Protein AF-A0A933MNB0-F1 (afdb_monomer_lite)

Foldseek 3Di:
DDDPPDPPDDDPVVVVVVVVVCVVCVPVCPAPVAHPVRVLQVLQVVCVVCVVVADQQGKDKDWQLQPVVDVSSVVSVVVLVPDPQWDWDWDPPDVRIMIIIGGHDD

Radius of gyration: 18.45 Å; chains: 1; bounding box: 43×22×48 Å

Secondary structure (DSSP, 8-state):
-----------HHHHHHHHHHHHHHTT---S-SS-HHHHHHHHHHHHHHHHTTSPTT-EEEEE-TT-TTSHHHHHHHHHHHT-TTEEEEEE-SSTT-EEEEEE---

Sequence (106 aa):
MPATTLSTAAHPKLDAKVEQFLESNRHRWNAWNVPFEDGKILYGLYFKDLDTKVAVGGCFTAHNTLRIYAQEVKDFLVYVKSKPNYRTRIEQGSGEGISISCKTAP

pLDDT: mean 84.76, std 14.5, range [40.62, 98.19]

Structure (mmCIF, N/CA/C/O backbone):
data_AF-A0A933MNB0-F1
#
_entry.id   AF-A0A933MNB0-F1
#
loop_
_atom_site.group_PDB
_atom_site.id
_atom_site.type_symbol
_atom_site.label_atom_id
_atom_site.label_alt_id
_atom_site.label_comp_id
_atom_site.label_asym_id
_atom_site.label_entity_id
_atom_site.label_seq_id
_atom_site.pdbx_PDB_ins_code
_atom_site.Cartn_x
_atom_site.Cartn_y
_atom_site.Cartn_z
_atom_site.occupancy
_atom_site.B_iso_or_equiv
_atom_site.auth_seq_id
_atom_site.auth_comp_id
_atom_site.auth_asym_id
_atom_site.auth_atom_id
_atom_site.pdbx_PDB_model_num
ATOM 1 N N . MET A 1 1 ? -29.100 9.514 -5.050 1.00 40.62 1 MET A N 1
ATOM 2 C CA . MET A 1 1 ? -28.756 9.561 -6.488 1.00 40.62 1 MET A CA 1
ATOM 3 C C . MET A 1 1 ? -28.746 8.129 -6.998 1.00 40.62 1 MET A C 1
ATOM 5 O O . MET A 1 1 ? -28.111 7.319 -6.330 1.00 40.62 1 MET A O 1
ATOM 9 N N . PRO A 1 2 ? -29.477 7.764 -8.064 1.00 46.28 2 PRO A N 1
ATOM 10 C CA . PRO A 1 2 ? -29.422 6.402 -8.574 1.00 46.28 2 PRO A CA 1
ATOM 11 C C . PRO A 1 2 ? -28.122 6.217 -9.364 1.00 46.28 2 PRO A C 1
ATOM 13 O O . PRO A 1 2 ? -27.760 7.065 -10.177 1.00 46.28 2 PRO A O 1
ATOM 16 N N . ALA A 1 3 ? -27.403 5.130 -9.089 1.00 46.88 3 ALA A N 1
ATOM 17 C CA . ALA A 1 3 ? -26.281 4.706 -9.909 1.00 46.88 3 ALA A CA 1
ATOM 18 C C . ALA A 1 3 ? -26.832 4.231 -11.258 1.00 46.88 3 ALA A C 1
ATOM 20 O O . ALA A 1 3 ? -27.616 3.284 -11.311 1.00 46.88 3 ALA A O 1
ATOM 21 N N . THR A 1 4 ? -26.448 4.908 -12.338 1.00 45.88 4 THR A N 1
ATOM 22 C CA . THR A 1 4 ? -26.719 4.469 -13.706 1.00 45.88 4 THR A CA 1
ATOM 23 C C . THR A 1 4 ? -26.062 3.108 -13.914 1.00 45.88 4 THR A C 1
ATOM 25 O O . THR A 1 4 ? -24.838 3.001 -13.967 1.00 45.88 4 THR A O 1
ATOM 28 N N . THR A 1 5 ? -26.864 2.054 -14.015 1.00 48.06 5 THR A N 1
ATOM 29 C CA . THR A 1 5 ? -26.410 0.742 -14.469 1.00 48.06 5 THR A CA 1
ATOM 30 C C . THR A 1 5 ? -26.019 0.853 -15.940 1.00 48.06 5 THR A C 1
ATOM 32 O O . THR A 1 5 ? -26.869 1.004 -16.816 1.00 48.06 5 THR A O 1
ATOM 35 N N . LEU A 1 6 ? -24.717 0.794 -16.225 1.00 47.31 6 LEU A N 1
ATOM 36 C CA . LEU A 1 6 ? -24.234 0.550 -17.580 1.00 47.31 6 LEU A CA 1
ATOM 37 C C . LEU A 1 6 ? -24.684 -0.859 -17.979 1.00 47.31 6 LEU A C 1
ATOM 39 O O . LEU A 1 6 ? -24.201 -1.855 -17.445 1.00 47.31 6 LEU A O 1
ATOM 43 N N . SER A 1 7 ? -25.652 -0.939 -18.888 1.00 51.75 7 SER A N 1
ATOM 44 C CA . SER A 1 7 ? -25.988 -2.186 -19.564 1.00 51.75 7 SER A CA 1
ATOM 45 C C . SER A 1 7 ? -24.869 -2.492 -20.557 1.00 51.75 7 SER A C 1
ATOM 47 O O . SER A 1 7 ? -24.781 -1.873 -21.617 1.00 51.75 7 SER A O 1
ATOM 49 N N . THR A 1 8 ? -23.975 -3.411 -20.202 1.00 57.88 8 THR A N 1
ATOM 50 C CA . THR A 1 8 ? -22.965 -3.921 -21.132 1.00 57.88 8 THR A CA 1
ATOM 51 C C . THR A 1 8 ? -23.655 -4.894 -22.083 1.00 57.88 8 THR A C 1
ATOM 53 O O . THR A 1 8 ? -23.784 -6.082 -21.795 1.00 57.88 8 THR A O 1
ATOM 56 N N . ALA A 1 9 ? -24.161 -4.399 -23.210 1.00 64.81 9 ALA A N 1
ATOM 57 C CA . ALA A 1 9 ? -24.554 -5.284 -24.297 1.00 64.81 9 ALA A CA 1
ATOM 58 C C . ALA A 1 9 ? -23.309 -6.071 -24.746 1.00 64.81 9 ALA A C 1
ATOM 60 O O . ALA A 1 9 ? -22.287 -5.471 -25.070 1.00 64.81 9 ALA A O 1
ATOM 61 N N . ALA A 1 10 ? -23.380 -7.405 -24.748 1.00 71.88 10 ALA A N 1
ATOM 62 C CA . ALA A 1 10 ? -22.280 -8.251 -25.207 1.00 71.88 10 ALA A CA 1
ATOM 63 C C . ALA A 1 10 ? -21.962 -7.931 -26.676 1.00 71.88 10 ALA A C 1
ATOM 65 O O . ALA A 1 10 ? -22.862 -7.897 -27.524 1.00 71.88 10 ALA A O 1
ATOM 66 N N . HIS A 1 11 ? -20.697 -7.654 -26.987 1.00 81.56 11 HIS A N 1
ATOM 67 C CA . HIS A 1 11 ? -20.250 -7.280 -28.327 1.00 81.56 11 HIS A CA 1
ATOM 68 C C . HIS A 1 11 ? -19.181 -8.273 -28.780 1.00 81.56 11 HIS A C 1
ATOM 70 O O . HIS A 1 11 ? -18.007 -7.924 -28.864 1.00 81.56 11 HIS A O 1
ATOM 76 N N . PRO A 1 12 ? -19.573 -9.506 -29.151 1.00 86.12 12 PRO A N 1
ATOM 77 C CA . PRO A 1 12 ? -18.644 -10.630 -29.294 1.00 86.12 12 PRO A CA 1
ATOM 78 C C . PRO A 1 12 ? -17.524 -10.382 -30.313 1.00 86.12 12 PRO A C 1
ATOM 80 O O . PRO A 1 12 ? -16.412 -10.871 -30.156 1.00 86.12 12 PRO A O 1
ATOM 83 N N . LYS A 1 13 ? -17.786 -9.582 -31.356 1.00 90.50 13 LYS A N 1
ATOM 84 C CA . LYS A 1 13 ? -16.757 -9.188 -32.333 1.00 90.50 13 LYS A CA 1
ATOM 85 C C . LYS A 1 13 ? -15.750 -8.186 -31.765 1.00 90.50 13 LYS A C 1
ATOM 87 O O . LYS A 1 13 ? -14.579 -8.233 -32.128 1.00 90.50 13 LYS A O 1
ATOM 92 N N . LEU A 1 14 ? -16.213 -7.257 -30.930 1.00 89.62 14 LEU A N 1
ATOM 93 C CA . LEU A 1 14 ? -15.346 -6.299 -30.253 1.00 89.62 14 LEU A CA 1
ATOM 94 C C . LEU A 1 14 ? -14.519 -7.017 -29.185 1.00 89.62 14 LEU A C 1
ATOM 96 O O . LEU A 1 14 ? -13.309 -6.828 -29.153 1.00 89.62 14 LEU A O 1
ATOM 100 N N . ASP A 1 15 ? -15.150 -7.892 -28.405 1.00 87.69 15 ASP A N 1
ATOM 101 C CA . ASP A 1 15 ? -14.497 -8.676 -27.356 1.00 87.69 15 ASP A CA 1
ATOM 102 C C . ASP A 1 15 ? -13.391 -9.566 -27.939 1.00 87.69 15 ASP A C 1
ATOM 104 O O . ASP A 1 15 ? -12.252 -9.490 -27.489 1.00 87.69 15 ASP A O 1
ATOM 108 N N . ALA A 1 16 ? -13.666 -10.291 -29.032 1.00 93.69 16 ALA A N 1
ATOM 109 C CA . ALA A 1 16 ? -12.655 -11.098 -29.723 1.00 93.69 16 ALA A CA 1
ATOM 110 C C . ALA A 1 16 ? -11.479 -10.257 -30.258 1.00 93.69 16 ALA A C 1
ATOM 112 O O . ALA A 1 16 ? -10.325 -10.687 -30.228 1.00 93.69 16 ALA A O 1
ATOM 113 N N . LYS A 1 17 ? -11.751 -9.035 -30.738 1.00 93.81 17 LYS A N 1
ATOM 114 C CA . LYS A 1 17 ? -10.706 -8.111 -31.203 1.00 93.81 17 LYS A CA 1
ATOM 115 C C . LYS A 1 17 ? -9.853 -7.592 -30.042 1.00 93.81 17 LYS A C 1
ATOM 117 O O . LYS A 1 17 ? -8.638 -7.468 -30.193 1.00 93.81 17 LYS A O 1
ATOM 122 N N . VAL A 1 18 ? -10.478 -7.275 -28.908 1.00 89.44 18 VAL A N 1
ATOM 123 C CA . VAL A 1 18 ? -9.781 -6.852 -27.686 1.00 89.44 18 VAL A CA 1
ATOM 124 C C . VAL A 1 18 ? -8.923 -7.996 -27.154 1.00 89.44 18 VAL A C 1
ATOM 126 O O . VAL A 1 18 ? -7.740 -7.789 -26.906 1.00 89.44 18 VAL A O 1
ATOM 129 N N . GLU A 1 19 ? -9.464 -9.208 -27.061 1.00 89.38 19 GLU A N 1
ATOM 130 C CA . GLU A 1 19 ? -8.743 -10.398 -26.602 1.00 89.38 19 GLU A CA 1
ATOM 131 C C . GLU A 1 19 ? -7.521 -10.695 -27.481 1.00 89.38 19 GLU A C 1
ATOM 133 O O . GLU A 1 19 ? -6.405 -10.807 -26.974 1.00 89.38 19 GLU A O 1
ATOM 138 N N . GLN A 1 20 ? -7.688 -10.692 -28.808 1.00 94.94 20 GLN A N 1
ATOM 139 C CA . GLN A 1 20 ? -6.572 -10.876 -29.738 1.00 94.94 20 GLN A CA 1
ATOM 140 C C . GLN A 1 20 ? -5.486 -9.801 -29.566 1.00 94.94 20 GLN A C 1
ATOM 142 O O . GLN A 1 20 ? -4.291 -10.105 -29.649 1.00 94.94 20 GLN A O 1
ATOM 147 N N . PHE A 1 21 ? -5.881 -8.545 -29.329 1.00 90.62 21 PHE A N 1
ATOM 148 C CA . PHE A 1 21 ? -4.946 -7.450 -29.073 1.00 90.62 21 PHE A CA 1
ATOM 149 C C . PHE A 1 21 ? -4.172 -7.656 -27.765 1.00 90.62 21 PHE A C 1
ATOM 151 O O . PHE A 1 21 ? -2.950 -7.485 -27.762 1.00 90.62 21 PHE A O 1
ATOM 158 N N . LEU A 1 22 ? -4.851 -8.033 -26.678 1.00 86.44 22 LEU A N 1
ATOM 159 C CA . LEU A 1 22 ? -4.224 -8.285 -25.379 1.00 86.44 22 LEU A CA 1
ATOM 160 C C . LEU A 1 22 ? -3.232 -9.452 -25.478 1.00 86.44 22 LEU A C 1
ATOM 162 O O . LEU A 1 22 ? -2.071 -9.291 -25.104 1.00 86.44 22 LEU A O 1
ATOM 166 N N . GLU A 1 23 ? -3.637 -10.575 -26.074 1.00 85.12 23 GLU A N 1
ATOM 167 C CA . GLU A 1 23 ? -2.781 -11.757 -26.238 1.00 85.12 23 GLU A CA 1
ATOM 168 C C . GLU A 1 23 ? -1.544 -11.468 -27.095 1.00 85.12 23 GLU A C 1
ATOM 170 O O . GLU A 1 23 ? -0.417 -11.780 -26.707 1.00 85.12 23 GLU A O 1
ATOM 175 N N . SER A 1 24 ? -1.718 -10.775 -28.224 1.00 90.94 24 SER A N 1
ATOM 176 C CA . SER A 1 24 ? -0.605 -10.443 -29.127 1.00 90.94 24 SER A CA 1
ATOM 177 C C . SER A 1 24 ? 0.418 -9.484 -28.503 1.00 90.94 24 SER A C 1
ATOM 179 O O . SER A 1 24 ? 1.560 -9.410 -28.960 1.00 90.94 24 SER A O 1
ATOM 181 N N . ASN A 1 25 ? 0.026 -8.730 -27.471 1.00 85.31 25 ASN A N 1
ATOM 182 C CA . ASN A 1 25 ? 0.878 -7.730 -26.827 1.00 85.31 25 ASN A CA 1
ATOM 183 C C . ASN A 1 25 ? 1.290 -8.089 -25.393 1.00 85.31 25 ASN A C 1
ATOM 185 O O . ASN A 1 25 ? 2.112 -7.370 -24.828 1.00 85.31 25 ASN A O 1
ATOM 189 N N . ARG A 1 26 ? 0.819 -9.209 -24.826 1.00 79.44 26 ARG A N 1
ATOM 190 C CA . ARG A 1 26 ? 1.029 -9.601 -23.415 1.00 79.44 26 ARG A CA 1
ATOM 191 C C . ARG A 1 26 ? 2.492 -9.637 -22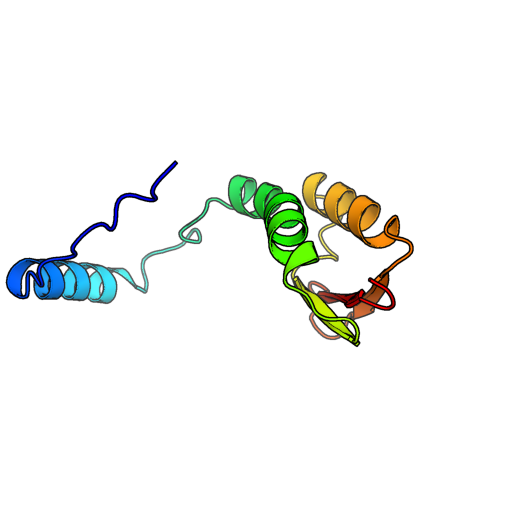.954 1.00 79.44 26 ARG A C 1
ATOM 193 O O . ARG A 1 26 ? 2.771 -9.502 -21.770 1.00 79.44 26 ARG A O 1
ATOM 200 N N . HIS A 1 27 ? 3.433 -9.818 -23.881 1.00 78.81 27 HIS A N 1
ATOM 201 C CA . HIS A 1 27 ? 4.876 -9.879 -23.609 1.00 78.81 27 HIS A CA 1
ATOM 202 C C . HIS A 1 27 ? 5.631 -8.581 -23.919 1.00 78.81 27 HIS A C 1
ATOM 204 O O . HIS A 1 27 ? 6.846 -8.523 -23.758 1.00 78.81 27 HIS A O 1
ATOM 210 N N . ARG A 1 28 ? 4.928 -7.550 -24.397 1.00 77.81 28 ARG A N 1
ATOM 211 C CA . AR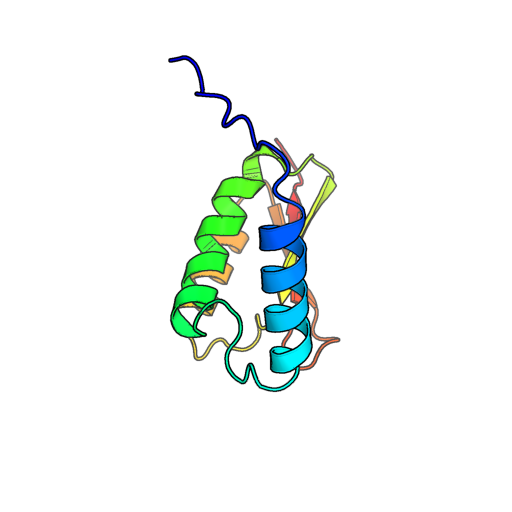G A 1 28 ? 5.495 -6.263 -24.827 1.00 77.81 28 ARG A CA 1
ATOM 212 C C . ARG A 1 28 ? 5.225 -5.136 -23.829 1.00 77.81 28 ARG A C 1
ATOM 214 O O . ARG A 1 28 ? 5.443 -3.971 -24.152 1.00 77.81 28 ARG A O 1
ATOM 221 N N . TRP A 1 29 ? 4.668 -5.459 -22.665 1.00 72.69 29 TRP A N 1
ATOM 222 C CA . TRP A 1 29 ? 4.318 -4.481 -21.642 1.00 72.69 29 TRP A CA 1
ATOM 223 C C . TRP A 1 29 ? 5.447 -4.404 -20.623 1.00 72.69 29 TRP A C 1
ATOM 225 O O . TRP A 1 29 ? 5.558 -5.216 -19.710 1.00 72.69 29 TRP A O 1
ATOM 235 N N . ASN A 1 30 ? 6.324 -3.427 -20.826 1.00 63.56 30 ASN A N 1
ATOM 236 C CA . ASN A 1 30 ? 7.550 -3.252 -20.040 1.00 63.56 30 ASN A CA 1
ATOM 237 C C . ASN A 1 30 ? 7.333 -2.290 -18.860 1.00 63.56 30 ASN A C 1
ATOM 239 O O . ASN A 1 30 ? 8.205 -2.116 -18.014 1.00 63.56 30 ASN A O 1
ATOM 243 N N . ALA A 1 31 ? 6.172 -1.647 -18.825 1.00 57.41 31 ALA A N 1
ATOM 244 C CA . ALA A 1 31 ? 5.671 -0.845 -17.734 1.00 57.41 31 ALA A CA 1
ATOM 245 C C . ALA A 1 31 ? 4.275 -1.389 -17.470 1.00 57.41 31 ALA A C 1
ATOM 247 O O . ALA A 1 31 ? 3.474 -1.483 -18.398 1.00 57.41 31 ALA A O 1
ATOM 248 N N . TRP A 1 32 ? 4.027 -1.817 -16.237 1.00 58.53 32 TRP A N 1
ATOM 249 C CA . TRP A 1 32 ? 2.706 -2.139 -15.714 1.00 58.53 32 TRP A CA 1
ATOM 250 C C . TRP A 1 32 ? 1.631 -1.229 -16.332 1.00 58.53 32 TRP A C 1
ATOM 252 O O . TRP A 1 32 ? 1.902 -0.064 -16.616 1.00 58.53 32 TRP A O 1
ATOM 262 N N . ASN A 1 33 ? 0.402 -1.729 -16.500 1.00 66.00 33 ASN A N 1
A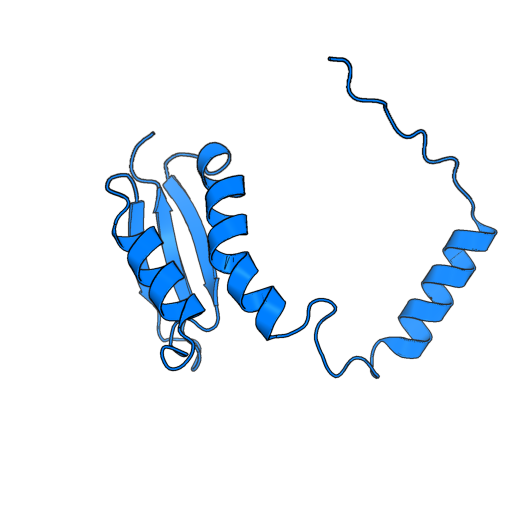TOM 263 C CA . ASN A 1 33 ? -0.727 -0.950 -17.051 1.00 66.00 33 ASN A CA 1
ATOM 264 C C . ASN A 1 33 ? -0.911 0.425 -16.371 1.00 66.00 33 ASN A C 1
ATOM 266 O O . ASN A 1 33 ? -1.541 1.320 -16.925 1.00 66.00 33 ASN A O 1
ATOM 270 N N . VAL A 1 34 ? -0.357 0.562 -15.164 1.00 64.50 34 VAL A N 1
ATOM 271 C CA . VAL A 1 34 ? -0.188 1.793 -14.407 1.00 64.50 34 VAL A CA 1
ATOM 272 C C . VAL A 1 34 ? 1.305 2.170 -14.393 1.00 64.50 34 VAL A C 1
ATOM 274 O O . VAL A 1 34 ? 2.117 1.358 -13.938 1.00 64.50 34 VAL A O 1
ATOM 277 N N . PRO A 1 35 ? 1.694 3.380 -14.841 1.00 70.06 35 PRO A N 1
ATOM 278 C CA . PRO A 1 35 ? 3.058 3.890 -14.697 1.00 70.06 35 PRO A CA 1
ATOM 279 C C . PRO A 1 35 ? 3.593 3.725 -13.271 1.00 70.06 35 PRO A C 1
ATOM 281 O O . PRO A 1 35 ? 2.840 3.817 -12.307 1.00 70.06 35 PRO A O 1
ATOM 284 N N . PHE A 1 36 ? 4.901 3.501 -13.111 1.00 66.81 36 PHE A N 1
ATOM 285 C CA . PHE A 1 36 ? 5.495 3.264 -11.787 1.00 66.81 36 PHE A CA 1
ATOM 286 C C . PHE A 1 36 ? 5.171 4.380 -10.783 1.00 66.81 36 PHE A C 1
ATOM 288 O O . PHE A 1 36 ? 4.816 4.086 -9.645 1.00 66.81 36 PHE A O 1
ATOM 295 N N . GLU A 1 37 ? 5.234 5.641 -11.213 1.00 69.12 37 GLU A N 1
ATOM 296 C CA . GLU A 1 37 ? 4.899 6.792 -10.367 1.00 69.12 37 GLU A CA 1
ATOM 297 C C . GLU A 1 37 ? 3.414 6.821 -9.982 1.00 69.12 37 GLU A C 1
ATOM 299 O O . GLU A 1 37 ? 3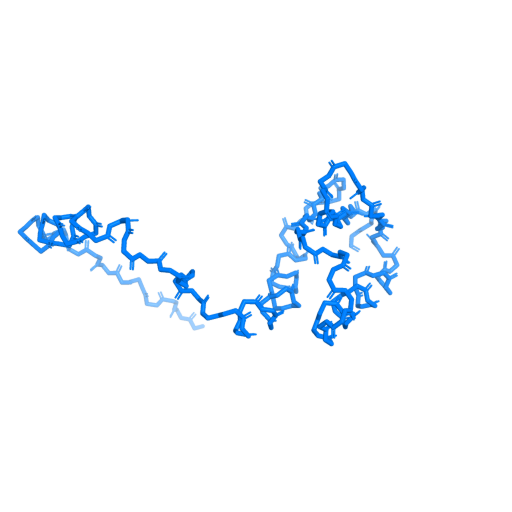.080 7.004 -8.812 1.00 69.12 37 GLU A O 1
ATOM 304 N N . ASP A 1 38 ? 2.519 6.508 -10.920 1.00 69.56 38 ASP A N 1
ATOM 305 C CA . ASP A 1 38 ? 1.084 6.406 -10.637 1.00 69.56 38 ASP A CA 1
ATOM 306 C C . ASP A 1 38 ? 0.791 5.239 -9.680 1.00 69.56 38 ASP A C 1
ATOM 308 O O . ASP A 1 38 ? 0.021 5.376 -8.729 1.00 69.56 38 ASP A O 1
ATOM 312 N N . GLY A 1 39 ? 1.465 4.100 -9.861 1.00 70.31 39 GLY A N 1
ATOM 313 C CA . GLY A 1 39 ? 1.322 2.916 -9.014 1.00 70.31 39 GLY A CA 1
ATOM 314 C C . GLY A 1 39 ? 1.733 3.169 -7.565 1.00 70.31 39 GLY A C 1
ATOM 315 O O . GLY A 1 39 ? 1.150 2.602 -6.641 1.00 70.31 39 GLY A O 1
ATOM 316 N N . LYS A 1 40 ? 2.691 4.069 -7.341 1.00 68.88 40 LYS A N 1
ATOM 317 C CA . LYS A 1 40 ? 3.087 4.482 -5.997 1.00 68.88 40 LYS A CA 1
ATOM 318 C C . LYS A 1 40 ? 2.013 5.308 -5.288 1.00 68.88 40 LYS A C 1
ATOM 320 O O . LYS A 1 40 ? 1.742 5.071 -4.111 1.00 68.88 40 LYS A O 1
ATOM 325 N N . ILE A 1 41 ? 1.370 6.237 -5.999 1.00 72.88 41 ILE A N 1
ATOM 326 C CA . ILE A 1 41 ? 0.258 7.042 -5.466 1.00 72.88 41 ILE A CA 1
ATOM 327 C C . ILE A 1 41 ? -0.919 6.132 -5.075 1.00 72.88 41 ILE A C 1
ATOM 329 O O . ILE A 1 41 ? -1.602 6.370 -4.071 1.00 72.88 41 ILE A O 1
ATOM 333 N N . LEU A 1 42 ? -1.126 5.042 -5.823 1.00 77.81 42 LEU A N 1
ATOM 334 C CA . LEU A 1 42 ? -2.206 4.096 -5.562 1.00 77.81 42 LEU A CA 1
ATOM 335 C C . LEU A 1 42 ? -2.107 3.388 -4.205 1.00 77.81 42 LEU A C 1
ATOM 337 O O . LEU A 1 42 ? -3.158 3.049 -3.670 1.00 77.81 42 LEU A O 1
ATOM 341 N N . TYR A 1 43 ? -0.929 3.208 -3.590 1.00 72.69 43 TYR A N 1
ATOM 342 C CA . TYR A 1 43 ? -0.834 2.535 -2.279 1.00 72.69 43 TYR A CA 1
ATOM 343 C C . TYR A 1 43 ? -1.723 3.194 -1.218 1.00 72.69 43 TYR A C 1
ATOM 345 O O . TYR A 1 43 ? -2.484 2.522 -0.517 1.00 72.69 43 TYR A O 1
ATOM 353 N N . GLY A 1 44 ? -1.657 4.524 -1.123 1.00 79.12 44 GLY A N 1
ATOM 354 C CA . GLY A 1 44 ? -2.455 5.282 -0.165 1.00 79.12 44 GLY A CA 1
ATOM 355 C C . GLY A 1 44 ? -3.939 5.325 -0.530 1.00 79.12 44 GLY A C 1
ATOM 356 O O . GLY A 1 44 ? -4.789 5.214 0.354 1.00 79.12 44 GLY A O 1
ATOM 357 N N . LEU A 1 45 ? -4.261 5.483 -1.818 1.00 85.00 45 LEU A N 1
ATOM 358 C CA . LEU A 1 45 ? -5.647 5.537 -2.295 1.00 85.00 45 LEU A CA 1
ATOM 359 C C . LEU A 1 45 ? -6.359 4.194 -2.116 1.00 85.00 45 LEU A C 1
ATOM 361 O O . LEU A 1 45 ? -7.477 4.152 -1.609 1.00 85.00 45 LEU A O 1
ATOM 365 N N . TYR A 1 46 ? -5.689 3.100 -2.468 1.00 88.38 46 TYR A N 1
ATOM 366 C CA . TYR A 1 46 ? -6.258 1.761 -2.418 1.00 88.38 46 TYR A CA 1
ATOM 367 C C . TYR A 1 46 ? -6.475 1.290 -0.981 1.00 88.38 46 TYR A C 1
ATOM 369 O O . TYR A 1 46 ? -7.534 0.755 -0.667 1.00 88.38 46 TYR A O 1
ATOM 377 N N . PHE A 1 47 ? -5.535 1.571 -0.068 1.00 92.38 47 PHE A N 1
ATOM 378 C CA . PHE A 1 47 ? -5.758 1.304 1.354 1.00 92.38 47 PHE A CA 1
ATOM 379 C C . PHE A 1 47 ? -6.988 2.057 1.879 1.00 92.38 47 PHE A C 1
ATOM 381 O O . PHE A 1 47 ? -7.832 1.459 2.537 1.00 92.38 47 PHE A O 1
ATOM 388 N N . LYS A 1 48 ? -7.117 3.358 1.577 1.00 91.69 48 LYS A N 1
ATOM 389 C CA . LYS A 1 48 ? -8.251 4.179 2.038 1.00 91.69 48 LYS A CA 1
ATOM 390 C C . LYS A 1 48 ? -9.592 3.671 1.509 1.00 91.69 48 LYS A C 1
ATOM 392 O O . LYS A 1 48 ? -10.558 3.649 2.265 1.00 91.69 48 LYS A O 1
ATOM 397 N N . ASP A 1 49 ? -9.651 3.263 0.242 1.00 92.31 49 ASP A N 1
ATOM 398 C CA . ASP A 1 49 ? -10.873 2.710 -0.351 1.00 92.31 49 ASP A CA 1
ATOM 399 C C . ASP A 1 49 ? -11.252 1.348 0.254 1.00 92.31 49 ASP A C 1
ATOM 401 O O . ASP A 1 49 ? -12.432 1.051 0.456 1.00 92.31 49 ASP A O 1
ATOM 405 N N . LEU A 1 50 ? -10.254 0.521 0.576 1.00 91.50 50 LEU A N 1
ATOM 406 C CA . LEU A 1 50 ? -10.486 -0.813 1.121 1.00 91.50 50 LEU A CA 1
ATOM 407 C C . LEU A 1 50 ? -10.665 -0.846 2.641 1.00 91.50 50 LEU A C 1
ATOM 409 O O . LEU A 1 50 ? -11.263 -1.796 3.130 1.00 91.50 50 LEU A O 1
ATOM 413 N N . ASP A 1 51 ? -10.220 0.158 3.395 1.00 93.12 51 ASP A N 1
ATOM 414 C CA . ASP A 1 51 ? -10.258 0.161 4.869 1.00 93.12 51 ASP A CA 1
ATOM 415 C C . ASP A 1 51 ? -11.658 -0.144 5.441 1.00 93.12 51 ASP A C 1
ATOM 417 O O . ASP A 1 51 ? -11.826 -0.930 6.378 1.00 93.12 51 ASP A O 1
ATOM 421 N N . THR A 1 52 ? -12.697 0.418 4.821 1.00 93.06 52 THR A N 1
ATOM 422 C CA . THR A 1 52 ? -14.096 0.186 5.221 1.00 93.06 52 THR A CA 1
ATOM 423 C C . THR A 1 52 ? -14.617 -1.203 4.841 1.00 93.06 52 THR A C 1
ATOM 425 O O . THR A 1 52 ? -15.597 -1.671 5.414 1.00 93.06 52 THR A O 1
ATOM 428 N N . LYS A 1 53 ? -13.957 -1.869 3.890 1.00 94.88 53 LYS A N 1
ATOM 429 C CA . LYS A 1 53 ? -14.308 -3.192 3.352 1.00 94.88 53 LYS A CA 1
ATOM 430 C C . LYS A 1 53 ? -13.509 -4.314 4.022 1.00 94.88 53 LYS A C 1
ATOM 432 O O . LYS A 1 53 ? -13.916 -5.472 3.969 1.00 94.88 53 LYS A O 1
ATOM 437 N N . VAL A 1 54 ? -12.379 -3.993 4.655 1.00 94.88 54 VAL A N 1
ATOM 438 C CA . VAL A 1 54 ? -11.584 -4.943 5.439 1.00 94.88 54 VAL A CA 1
ATOM 439 C C . VAL A 1 54 ? -12.318 -5.229 6.750 1.00 94.88 54 VAL A C 1
ATOM 441 O O . VAL A 1 54 ? -12.512 -4.346 7.586 1.00 94.88 54 VAL A O 1
ATOM 444 N N . ALA A 1 55 ? -12.725 -6.484 6.935 1.00 97.06 55 ALA A N 1
ATOM 445 C CA . ALA A 1 55 ? -13.304 -6.953 8.189 1.00 97.06 55 ALA A CA 1
ATOM 446 C C . ALA A 1 55 ? -12.260 -6.947 9.320 1.00 97.06 55 ALA A C 1
ATOM 448 O O . ALA A 1 55 ? -11.062 -7.098 9.073 1.00 97.06 55 ALA A O 1
ATOM 449 N N . VAL A 1 56 ? -12.708 -6.835 10.574 1.00 97.81 56 VAL A N 1
ATOM 450 C CA . VAL A 1 56 ? -11.835 -7.063 11.739 1.00 97.81 56 VAL A CA 1
ATOM 451 C C . VAL A 1 56 ? -11.245 -8.477 11.651 1.00 97.81 56 VAL A C 1
ATOM 453 O O . VAL A 1 56 ? -11.966 -9.440 11.407 1.00 97.81 56 VAL A O 1
ATOM 456 N N . GLY A 1 57 ? -9.925 -8.593 11.803 1.00 96.75 57 GLY A N 1
ATOM 457 C CA . GLY A 1 57 ? -9.154 -9.818 11.570 1.00 96.75 57 GLY A CA 1
ATOM 458 C C . GLY A 1 57 ? -8.628 -9.979 10.136 1.00 96.75 57 GLY A C 1
ATOM 459 O O . GLY A 1 57 ? -7.688 -10.741 9.923 1.00 96.75 57 GLY A O 1
ATOM 460 N N . GLY A 1 58 ? -9.171 -9.240 9.164 1.00 97.50 58 GLY A N 1
ATOM 461 C CA . GLY A 1 58 ? -8.663 -9.187 7.792 1.00 97.50 58 GLY A CA 1
ATOM 462 C C . GLY A 1 58 ? -7.369 -8.379 7.674 1.00 97.50 58 GLY A C 1
ATOM 463 O O . GLY A 1 58 ? -7.077 -7.526 8.515 1.00 97.50 58 GLY A O 1
ATOM 464 N N . CYS A 1 59 ? -6.588 -8.631 6.618 1.00 96.94 59 CYS A N 1
ATOM 465 C CA . CYS A 1 59 ? -5.324 -7.936 6.374 1.00 96.94 59 CYS A CA 1
ATOM 466 C C . CYS A 1 59 ? -5.259 -7.333 4.970 1.00 96.94 59 CYS A C 1
ATOM 468 O O . CYS A 1 59 ? -5.617 -7.977 3.987 1.00 96.94 59 CYS A O 1
ATOM 470 N N . PHE A 1 60 ? -4.732 -6.114 4.890 1.00 95.19 60 PHE A N 1
ATOM 471 C CA . PHE A 1 60 ? -4.278 -5.492 3.655 1.00 95.19 60 PHE A CA 1
ATOM 472 C C . PHE A 1 60 ? -2.774 -5.730 3.501 1.00 95.19 60 PHE A C 1
ATOM 474 O O . PHE A 1 60 ? -2.009 -5.521 4.450 1.00 95.19 60 PHE A O 1
ATOM 481 N N . THR A 1 61 ? -2.345 -6.153 2.312 1.00 94.94 61 THR A N 1
ATOM 482 C CA . THR A 1 61 ? -0.932 -6.410 2.015 1.00 94.94 61 THR A CA 1
ATOM 483 C C . THR A 1 61 ? -0.435 -5.561 0.856 1.00 94.94 61 THR A C 1
ATOM 485 O O . THR A 1 61 ? -1.064 -5.530 -0.198 1.00 94.94 61 THR A O 1
ATOM 488 N N . ALA A 1 62 ? 0.722 -4.928 1.034 1.00 92.69 62 ALA A N 1
ATOM 489 C CA . ALA A 1 62 ? 1.402 -4.136 0.012 1.00 92.69 62 ALA A CA 1
ATOM 490 C C . ALA A 1 62 ? 2.835 -4.644 -0.173 1.00 92.69 62 ALA A C 1
ATOM 492 O O . ALA A 1 62 ? 3.548 -4.822 0.810 1.00 92.69 62 ALA A O 1
ATOM 493 N N . HIS A 1 63 ? 3.251 -4.878 -1.416 1.00 91.19 63 HIS A N 1
ATOM 494 C CA . HIS A 1 63 ? 4.608 -5.313 -1.770 1.00 91.19 63 HIS A CA 1
ATOM 495 C C . HIS A 1 63 ? 5.535 -4.097 -2.000 1.00 91.19 63 HIS A C 1
ATOM 497 O O . HIS A 1 63 ? 5.072 -2.960 -2.004 1.00 91.19 63 HIS A O 1
ATOM 503 N N . ASN A 1 64 ? 6.845 -4.310 -2.174 1.00 90.81 64 ASN A N 1
ATOM 504 C CA . ASN A 1 64 ? 7.852 -3.259 -2.424 1.00 90.81 64 ASN A CA 1
ATOM 505 C C . ASN A 1 64 ? 8.039 -2.242 -1.289 1.00 90.81 64 ASN A C 1
ATOM 507 O O . ASN A 1 64 ? 8.529 -1.129 -1.498 1.00 90.81 64 ASN A O 1
ATOM 511 N N . THR A 1 65 ? 7.706 -2.624 -0.062 1.00 91.88 65 THR A N 1
ATOM 512 C CA . THR A 1 65 ? 7.741 -1.720 1.092 1.00 91.88 65 THR A CA 1
ATOM 513 C C . THR A 1 65 ? 9.148 -1.449 1.621 1.00 91.88 65 THR A C 1
ATOM 515 O O . THR A 1 65 ? 9.322 -0.573 2.463 1.00 91.88 65 THR A O 1
ATOM 518 N N . LEU A 1 66 ? 10.171 -2.155 1.125 1.00 93.00 66 LEU A N 1
ATOM 519 C CA . LEU A 1 66 ? 11.576 -1.821 1.385 1.00 93.00 66 LEU A CA 1
ATOM 520 C C . LEU A 1 66 ? 12.120 -0.737 0.443 1.00 93.00 66 LEU A C 1
ATOM 522 O O . LEU A 1 66 ? 13.202 -0.208 0.694 1.00 93.00 66 LEU A O 1
ATOM 526 N N . ARG A 1 67 ? 11.371 -0.321 -0.591 1.00 90.50 67 ARG A N 1
ATOM 527 C CA . ARG A 1 67 ? 11.761 0.763 -1.514 1.00 90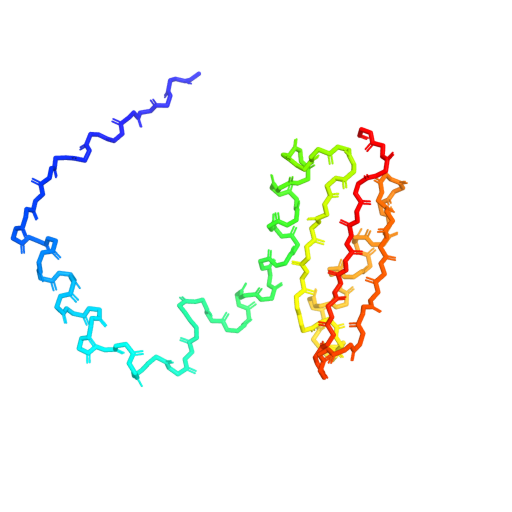.50 67 ARG A CA 1
ATOM 528 C C . ARG A 1 67 ? 11.560 2.155 -0.912 1.00 90.50 67 ARG A C 1
ATOM 530 O O . ARG A 1 67 ? 10.989 3.044 -1.534 1.00 90.50 67 ARG A O 1
ATOM 537 N N . ILE A 1 68 ? 12.075 2.370 0.296 1.00 85.56 68 ILE A N 1
ATOM 538 C CA . ILE A 1 68 ? 11.937 3.622 1.054 1.00 85.56 68 ILE A CA 1
ATOM 539 C C . ILE A 1 68 ? 12.631 4.822 0.390 1.00 85.56 68 ILE A C 1
ATOM 541 O O . ILE A 1 68 ? 12.473 5.952 0.838 1.00 85.56 68 ILE A O 1
ATOM 545 N N . TYR A 1 69 ? 13.416 4.620 -0.668 1.00 86.69 69 TYR A N 1
ATOM 546 C CA . TYR A 1 69 ? 13.920 5.729 -1.478 1.00 86.69 69 TYR A CA 1
ATOM 547 C C . TYR A 1 69 ? 12.786 6.468 -2.211 1.00 86.69 69 TYR A C 1
ATOM 549 O O . TYR A 1 69 ? 12.922 7.659 -2.468 1.00 86.69 69 TYR A O 1
ATOM 557 N N . ALA A 1 70 ? 11.662 5.798 -2.495 1.00 86.81 70 ALA A N 1
ATOM 558 C CA . ALA A 1 70 ? 10.455 6.427 -3.016 1.00 86.81 70 ALA A CA 1
ATOM 559 C C . ALA A 1 70 ? 9.659 7.080 -1.874 1.00 86.81 70 ALA A C 1
ATOM 561 O O . ALA A 1 70 ? 9.353 6.430 -0.868 1.00 86.81 70 ALA A O 1
ATOM 562 N N . GLN A 1 71 ? 9.326 8.363 -2.022 1.00 86.62 71 GLN A N 1
ATOM 563 C CA . GLN A 1 71 ? 8.642 9.129 -0.979 1.00 86.62 71 GLN A CA 1
ATOM 564 C C . GLN A 1 71 ? 7.237 8.583 -0.708 1.00 86.62 71 GLN A C 1
ATOM 566 O O . GLN A 1 71 ? 6.826 8.441 0.435 1.00 86.62 71 GLN A O 1
ATOM 571 N N . GLU A 1 72 ? 6.545 8.151 -1.748 1.00 86.12 72 GLU A N 1
ATOM 572 C CA . GLU A 1 72 ? 5.193 7.609 -1.685 1.00 86.12 72 GLU A CA 1
ATOM 573 C C . GLU A 1 72 ? 5.131 6.305 -0.875 1.00 86.12 72 GLU A C 1
ATOM 575 O O . GLU A 1 72 ? 4.169 6.058 -0.148 1.00 86.12 72 GLU A O 1
ATOM 580 N N . VAL A 1 73 ? 6.182 5.477 -0.955 1.00 90.12 73 VAL A N 1
ATOM 581 C CA . VAL A 1 73 ? 6.304 4.253 -0.147 1.00 90.12 73 VAL A CA 1
ATOM 582 C C . VAL A 1 73 ? 6.484 4.618 1.325 1.00 90.12 73 VAL A C 1
ATOM 584 O O . VAL A 1 73 ? 5.840 4.019 2.188 1.00 90.12 73 VAL A O 1
ATOM 587 N N . LYS A 1 74 ? 7.318 5.622 1.631 1.00 91.38 74 LYS A N 1
ATOM 588 C CA . LYS A 1 74 ? 7.464 6.139 3.001 1.00 91.38 74 LYS A CA 1
ATOM 589 C C . LYS A 1 74 ? 6.137 6.676 3.529 1.00 91.38 74 LYS A C 1
ATOM 591 O O . LYS A 1 74 ? 5.739 6.296 4.628 1.00 91.38 74 LYS A O 1
ATOM 596 N N . ASP A 1 75 ? 5.449 7.500 2.747 1.00 91.12 75 ASP A N 1
ATOM 597 C CA . ASP A 1 75 ? 4.187 8.131 3.135 1.00 91.12 75 ASP A CA 1
ATOM 598 C C . ASP A 1 75 ? 3.097 7.087 3.387 1.00 91.12 75 ASP A C 1
ATOM 600 O O . ASP A 1 75 ? 2.401 7.145 4.404 1.00 91.12 75 ASP A O 1
ATOM 604 N N . PHE A 1 76 ? 2.997 6.072 2.521 1.00 92.81 76 PHE A N 1
ATOM 605 C CA . PHE A 1 76 ? 2.118 4.925 2.733 1.00 92.81 76 PHE A CA 1
ATOM 606 C C . PHE A 1 76 ? 2.427 4.212 4.055 1.00 92.81 76 PHE A C 1
ATOM 608 O O . PHE A 1 76 ? 1.518 3.981 4.854 1.00 92.81 76 PHE A O 1
ATOM 615 N N . LEU A 1 77 ? 3.700 3.892 4.314 1.00 94.50 77 LEU A N 1
ATOM 616 C CA . LEU A 1 77 ? 4.106 3.192 5.533 1.00 94.50 77 LEU A CA 1
ATOM 617 C C . LEU A 1 77 ? 3.842 4.010 6.798 1.00 94.50 77 LEU A C 1
ATOM 619 O O . LEU A 1 77 ? 3.412 3.440 7.800 1.00 94.50 77 LEU A O 1
ATOM 623 N N . VAL A 1 78 ? 4.080 5.322 6.764 1.00 94.94 78 VAL A N 1
ATOM 624 C CA . VAL A 1 78 ? 3.739 6.232 7.866 1.00 94.94 78 VAL A CA 1
ATOM 625 C C . VAL A 1 78 ? 2.231 6.220 8.103 1.00 94.94 78 VAL A C 1
ATOM 627 O O . VAL A 1 78 ? 1.795 6.009 9.233 1.00 94.94 78 VAL A O 1
ATOM 630 N N . TYR A 1 79 ? 1.437 6.366 7.040 1.00 94.62 79 TYR A N 1
ATOM 631 C CA . TYR A 1 79 ? -0.019 6.405 7.125 1.00 94.62 79 TYR A CA 1
ATOM 632 C C . TYR A 1 79 ? -0.614 5.119 7.702 1.00 94.62 79 TYR A C 1
ATOM 634 O O . TYR A 1 79 ? -1.430 5.169 8.617 1.00 94.62 79 TYR A O 1
ATOM 642 N N . VAL A 1 80 ? -0.212 3.951 7.197 1.00 94.81 80 VAL A N 1
ATOM 643 C CA . VAL A 1 80 ? -0.790 2.679 7.649 1.00 94.81 80 VAL A CA 1
ATOM 644 C C . VAL A 1 80 ? -0.323 2.292 9.057 1.00 94.81 80 VAL A C 1
ATOM 646 O O . VAL A 1 80 ? -1.064 1.658 9.807 1.00 94.81 80 VAL A O 1
ATOM 649 N N . LYS A 1 81 ? 0.885 2.706 9.463 1.00 96.00 81 LYS A N 1
ATOM 650 C CA . LYS A 1 81 ? 1.374 2.522 10.839 1.00 96.00 81 LYS A CA 1
ATOM 651 C C . LYS A 1 81 ? 0.718 3.479 11.832 1.00 96.00 81 LYS A C 1
ATOM 653 O O . LYS A 1 81 ? 0.672 3.156 13.013 1.00 96.00 81 LYS A O 1
ATOM 658 N N . SER A 1 82 ? 0.200 4.624 11.384 1.00 96.06 82 SER A N 1
ATOM 659 C CA . SER A 1 82 ? -0.486 5.579 12.261 1.00 96.06 82 SER A CA 1
ATOM 660 C C . SER A 1 82 ? -1.927 5.175 12.593 1.00 96.06 82 SER A C 1
ATOM 662 O O . SER A 1 82 ? -2.596 5.885 13.342 1.00 96.06 82 SER A O 1
ATOM 664 N N . LYS A 1 83 ? -2.450 4.090 12.008 1.00 95.94 83 LYS A N 1
ATOM 665 C CA . LYS A 1 83 ? -3.822 3.627 12.233 1.00 95.94 83 LYS A CA 1
ATOM 666 C C . LYS A 1 83 ? -3.915 2.816 13.529 1.00 95.94 83 LYS A C 1
ATOM 668 O O . LYS A 1 83 ? -3.379 1.713 13.573 1.00 95.94 83 LYS A O 1
ATOM 673 N N . PRO A 1 84 ? -4.621 3.303 14.569 1.00 96.75 84 PRO A N 1
ATOM 674 C CA . PRO A 1 84 ? -4.689 2.610 15.858 1.00 96.75 84 PRO A CA 1
ATOM 675 C C . PRO A 1 84 ? -5.504 1.310 15.797 1.00 96.75 84 PRO A C 1
ATOM 677 O O . PRO A 1 84 ? -5.301 0.413 16.610 1.00 96.75 84 PRO A O 1
ATOM 680 N N . ASN A 1 85 ? -6.406 1.190 14.821 1.00 97.25 85 ASN A N 1
ATOM 681 C CA . ASN A 1 85 ? -7.207 -0.005 14.566 1.00 97.25 85 ASN A CA 1
ATOM 682 C C . ASN A 1 85 ? -6.526 -0.998 13.607 1.00 97.25 85 ASN A C 1
ATOM 684 O O . ASN A 1 85 ? -7.172 -1.938 13.146 1.00 97.25 85 ASN A O 1
ATOM 688 N N . TYR A 1 86 ? -5.233 -0.818 13.313 1.00 98.12 86 TYR A N 1
ATOM 689 C CA . TYR A 1 86 ? -4.432 -1.768 12.546 1.00 98.12 86 TYR A CA 1
ATOM 690 C C . TYR A 1 86 ? -3.157 -2.153 13.285 1.00 98.12 86 TYR A C 1
ATOM 692 O O . TYR A 1 86 ? -2.452 -1.327 13.860 1.00 98.12 86 TYR A O 1
ATOM 700 N N . ARG A 1 87 ? -2.794 -3.430 13.174 1.00 98.12 87 ARG A N 1
ATOM 701 C CA . ARG A 1 87 ? -1.457 -3.921 13.501 1.00 98.12 87 ARG A CA 1
ATOM 702 C C . ARG A 1 87 ? -0.680 -4.128 12.208 1.00 98.12 87 ARG A C 1
ATOM 704 O O . ARG A 1 87 ? -0.989 -5.042 11.443 1.00 98.12 87 ARG A O 1
ATOM 711 N N . THR A 1 88 ? 0.344 -3.306 11.998 1.00 97.50 88 THR A N 1
ATOM 712 C CA . THR A 1 88 ? 1.188 -3.346 10.796 1.00 97.50 88 THR A CA 1
ATOM 713 C C . THR A 1 88 ? 2.572 -3.914 11.095 1.00 97.50 88 THR A C 1
ATOM 715 O O . THR A 1 88 ? 3.228 -3.487 12.043 1.00 97.50 88 THR A O 1
ATOM 718 N N . ARG A 1 89 ? 3.046 -4.832 10.248 1.00 97.25 89 ARG A N 1
ATOM 719 C CA . ARG A 1 89 ? 4.430 -5.335 10.243 1.00 97.25 89 ARG A CA 1
ATOM 720 C C . ARG A 1 89 ? 4.973 -5.421 8.819 1.00 97.25 89 ARG A C 1
ATOM 722 O O . ARG A 1 89 ? 4.187 -5.508 7.882 1.00 97.25 89 ARG A O 1
ATOM 729 N N . ILE A 1 90 ? 6.296 -5.413 8.668 1.00 96.81 90 ILE A N 1
ATOM 730 C CA . ILE A 1 90 ? 6.962 -5.640 7.379 1.00 96.81 90 ILE A CA 1
ATOM 731 C C . ILE A 1 90 ? 7.612 -7.019 7.405 1.00 96.81 90 ILE A C 1
ATOM 733 O O . ILE A 1 90 ? 8.514 -7.253 8.205 1.00 96.81 90 ILE A O 1
ATOM 737 N N . GLU A 1 91 ? 7.168 -7.906 6.524 1.00 96.31 91 GLU A N 1
ATOM 738 C CA . GLU A 1 91 ? 7.818 -9.187 6.264 1.00 96.31 91 GLU A CA 1
ATOM 739 C C . GLU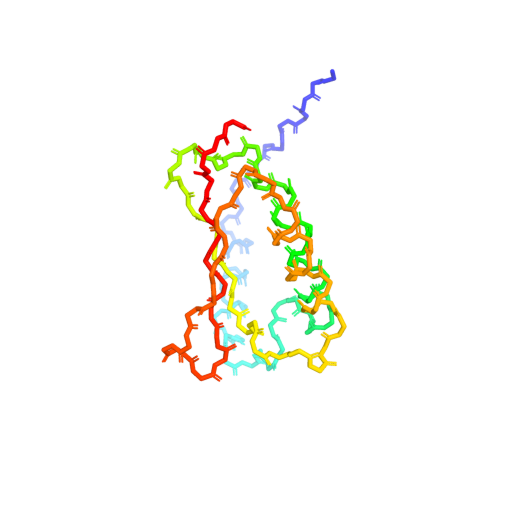 A 1 91 ? 8.902 -9.008 5.202 1.00 96.31 91 GLU A C 1
ATOM 741 O O . GLU A 1 91 ? 8.659 -8.412 4.153 1.00 96.31 91 GLU A O 1
ATOM 746 N N . GLN A 1 92 ? 10.098 -9.538 5.456 1.00 93.06 92 GLN A N 1
ATOM 747 C CA . GLN A 1 92 ? 11.260 -9.386 4.566 1.00 93.06 92 GLN A CA 1
ATOM 748 C C . GLN A 1 92 ? 11.572 -10.651 3.750 1.00 93.06 92 GLN A C 1
ATOM 750 O O . GLN A 1 92 ? 12.621 -10.737 3.123 1.00 93.06 92 GLN A O 1
ATOM 755 N N . GLY A 1 93 ? 10.668 -11.638 3.737 1.00 90.31 93 GLY A N 1
ATOM 756 C CA . GLY A 1 93 ? 10.857 -12.885 2.982 1.00 90.31 93 GLY A CA 1
ATOM 757 C C . GLY A 1 93 ? 10.930 -12.685 1.461 1.00 90.31 93 GLY A C 1
ATOM 758 O O . GLY A 1 93 ? 11.642 -13.410 0.775 1.00 90.31 93 GLY A O 1
ATOM 759 N N . SER A 1 94 ? 10.242 -11.671 0.927 1.00 82.12 94 SER A N 1
ATOM 760 C CA . SER A 1 94 ? 10.489 -11.155 -0.424 1.00 82.12 94 SER A CA 1
ATOM 761 C C . SER A 1 94 ? 11.587 -10.093 -0.338 1.00 82.12 94 SER A C 1
ATOM 763 O O . SER A 1 94 ? 11.444 -9.185 0.479 1.00 82.12 94 SER A O 1
ATOM 765 N N . GLY A 1 95 ? 12.615 -10.109 -1.191 1.00 88.94 95 GLY A N 1
ATOM 766 C CA . GLY A 1 95 ? 13.701 -9.102 -1.175 1.00 88.94 95 GLY A CA 1
ATOM 767 C C . GLY A 1 95 ? 13.258 -7.632 -1.330 1.00 88.94 95 GLY A C 1
ATOM 768 O O . GLY A 1 95 ? 14.053 -6.716 -1.170 1.00 88.94 95 GLY A O 1
ATOM 769 N N . GLU A 1 96 ? 11.978 -7.405 -1.609 1.00 91.00 96 GLU A N 1
ATOM 770 C CA . GLU A 1 96 ? 11.320 -6.109 -1.786 1.00 91.00 96 GLU A CA 1
ATOM 771 C C . GLU A 1 96 ? 10.447 -5.693 -0.580 1.00 91.00 96 GLU A C 1
ATOM 773 O O . GLU A 1 96 ? 9.992 -4.552 -0.491 1.00 91.00 96 GLU A O 1
ATOM 778 N N . GLY A 1 97 ? 10.236 -6.610 0.365 1.00 94.81 97 GLY A N 1
ATOM 779 C CA . GLY A 1 97 ? 9.363 -6.497 1.534 1.00 94.81 97 GLY A CA 1
ATOM 780 C C . GLY A 1 97 ? 7.862 -6.462 1.254 1.00 94.81 97 GLY A C 1
ATOM 781 O O . GLY A 1 97 ? 7.398 -5.921 0.249 1.00 94.81 97 GLY A O 1
ATOM 782 N N . ILE A 1 98 ? 7.102 -6.991 2.215 1.00 96.00 98 ILE A N 1
ATOM 783 C CA . ILE A 1 98 ? 5.639 -6.964 2.239 1.00 96.00 98 ILE A CA 1
ATOM 784 C C . ILE A 1 98 ? 5.176 -6.293 3.530 1.00 96.00 98 ILE A C 1
ATOM 786 O O . ILE A 1 98 ? 5.413 -6.809 4.621 1.00 96.00 98 ILE A O 1
ATOM 790 N N . SER A 1 99 ? 4.455 -5.179 3.426 1.00 96.25 99 SER A N 1
ATOM 791 C CA . SER A 1 99 ? 3.665 -4.660 4.542 1.00 96.25 99 SER A CA 1
ATOM 792 C C . SER A 1 99 ? 2.430 -5.519 4.711 1.00 96.25 99 SER A C 1
ATOM 794 O O . SER A 1 99 ? 1.675 -5.707 3.762 1.00 96.25 99 SER A O 1
ATOM 796 N N . ILE A 1 100 ? 2.210 -5.997 5.929 1.00 97.12 100 ILE A N 1
ATOM 797 C CA . ILE A 1 100 ? 1.017 -6.727 6.336 1.00 97.12 100 ILE A CA 1
ATOM 798 C C . ILE A 1 100 ? 0.342 -5.921 7.437 1.00 97.12 100 ILE A C 1
ATOM 800 O O . ILE A 1 100 ? 0.845 -5.844 8.562 1.00 97.12 100 ILE A O 1
ATOM 804 N N . SER A 1 101 ? -0.804 -5.340 7.102 1.00 97.50 101 SER A N 1
ATOM 805 C CA . SER A 1 101 ? -1.590 -4.470 7.972 1.00 97.50 101 SER A CA 1
ATOM 806 C C . SER A 1 101 ? -2.926 -5.131 8.264 1.00 97.50 101 SER A C 1
ATOM 808 O O . SER A 1 101 ? -3.811 -5.148 7.413 1.00 97.50 101 SER A O 1
ATOM 810 N N . CYS A 1 102 ? -3.069 -5.699 9.459 1.00 98.06 102 CYS A N 1
ATOM 811 C CA . CYS A 1 102 ? -4.273 -6.426 9.857 1.00 98.06 102 CYS A CA 1
ATOM 812 C C . CYS A 1 102 ? -5.162 -5.571 10.753 1.00 98.06 102 CYS A C 1
ATOM 814 O O . CYS A 1 102 ? -4.670 -4.998 11.728 1.00 98.06 102 CYS A O 1
ATOM 816 N N . LYS A 1 103 ? -6.455 -5.512 10.439 1.00 98.19 103 LYS A N 1
ATOM 817 C CA . LYS A 1 103 ? -7.441 -4.728 11.180 1.00 98.19 103 LYS A CA 1
ATOM 818 C C . LYS A 1 103 ? -7.742 -5.400 12.517 1.00 98.19 103 LYS A C 1
ATOM 820 O O . LYS A 1 103 ? -8.105 -6.573 12.559 1.00 98.19 103 LYS A O 1
ATOM 825 N N . THR A 1 104 ? -7.566 -4.676 13.614 1.00 97.94 104 THR A N 1
ATOM 826 C CA . THR A 1 104 ? -7.715 -5.190 14.986 1.00 97.94 104 THR A CA 1
ATOM 827 C C . THR A 1 104 ? -8.986 -4.709 15.669 1.00 97.94 104 THR A C 1
ATOM 829 O O . THR A 1 104 ? -9.429 -5.334 16.628 1.00 97.94 104 THR A O 1
ATOM 832 N N . ALA A 1 105 ? -9.582 -3.628 15.173 1.00 95.56 105 ALA A N 1
ATOM 833 C CA . ALA A 1 105 ? -10.807 -3.040 15.693 1.00 95.56 105 ALA A CA 1
ATOM 834 C C . ALA A 1 105 ? -11.615 -2.403 14.546 1.00 95.56 105 ALA A C 1
ATOM 836 O O . ALA A 1 105 ? -11.048 -2.201 13.467 1.00 95.56 105 ALA A O 1
ATOM 837 N N . PRO A 1 106 ? -12.920 -2.131 14.745 1.00 89.06 106 PRO A N 1
ATOM 838 C CA . PRO A 1 106 ? -13.757 -1.431 13.769 1.00 89.06 106 PRO A CA 1
ATOM 839 C C . PRO A 1 106 ? -13.119 -0.157 13.193 1.00 89.06 106 PRO A C 1
ATOM 841 O O . PRO A 1 106 ? -12.400 0.555 13.932 1.00 89.06 106 PRO A O 1
#